Protein AF-A0A1Y3TNC3-F1 (afdb_monomer_lite)

Sequence (59 aa):
MCEVTEWIEQKGKEEKAKEVAGNLAQMGMSTEKIAQALDESVQVVRKWLGETGAVKQEL

pLDDT: mean 83.46, std 16.65, range [44.62, 96.62]

Secondary structure (DSSP, 8-state):
--HHHHHHHHHHHHHHHHHHHHHHHHTT--HHHHHHHHT--HHHHHHHTT-S-------

Structure (mmCIF, N/CA/C/O backbone):
data_AF-A0A1Y3TNC3-F1
#
_entry.id   AF-A0A1Y3TNC3-F1
#
loop_
_atom_site.group_PDB
_atom_site.id
_atom_site.type_symbol
_atom_site.label_atom_id
_atom_site.label_alt_id
_atom_site.label_comp_id
_atom_site.label_asym_id
_atom_site.label_entity_id
_atom_site.label_seq_id
_atom_site.pdbx_PDB_ins_code
_atom_site.Cartn_x
_atom_site.Cartn_y
_atom_site.Cartn_z
_atom_site.occupancy
_atom_site.B_iso_or_equiv
_atom_site.auth_seq_id
_atom_site.auth_comp_id
_atom_site.auth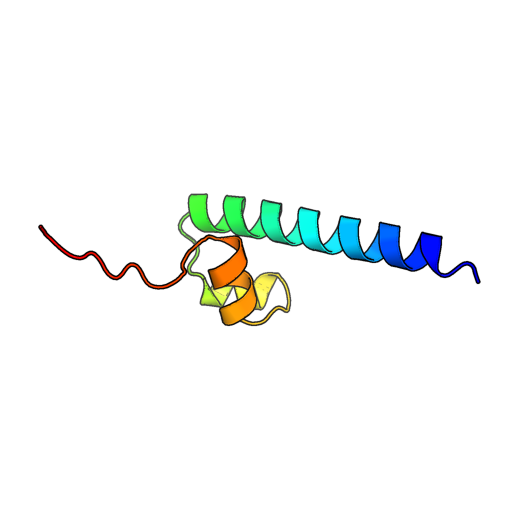_asym_id
_atom_site.auth_atom_id
_atom_site.pdbx_PDB_model_num
ATOM 1 N N . MET A 1 1 ? 14.074 -20.694 -12.880 1.00 52.06 1 MET A N 1
ATOM 2 C CA . MET A 1 1 ? 13.494 -19.340 -12.974 1.00 52.06 1 MET A CA 1
ATOM 3 C C . MET A 1 1 ? 14.305 -18.464 -12.041 1.00 52.06 1 MET A C 1
ATOM 5 O O . MET A 1 1 ? 14.620 -18.928 -10.955 1.00 52.06 1 MET A O 1
ATOM 9 N N . CYS A 1 2 ? 14.796 -17.317 -12.507 1.00 59.19 2 CYS A N 1
ATOM 10 C CA . CYS A 1 2 ? 15.698 -16.486 -11.712 1.00 59.19 2 CYS A CA 1
ATOM 11 C C . CYS A 1 2 ? 14.908 -15.773 -10.610 1.00 59.19 2 CYS A C 1
ATOM 13 O O . CYS A 1 2 ? 14.030 -14.971 -10.914 1.00 59.19 2 CYS A O 1
ATOM 15 N N . GLU A 1 3 ? 15.270 -16.020 -9.352 1.00 69.00 3 GLU A N 1
ATOM 16 C CA . GLU A 1 3 ? 14.656 -15.433 -8.146 1.00 69.00 3 GLU A CA 1
ATOM 17 C C . GLU A 1 3 ? 14.654 -13.890 -8.171 1.00 69.00 3 GLU A C 1
ATOM 19 O O . GLU A 1 3 ? 13.773 -13.230 -7.625 1.00 69.00 3 GLU A O 1
ATOM 24 N N . VAL A 1 4 ? 15.624 -13.299 -8.874 1.00 72.81 4 VAL A N 1
ATOM 25 C CA . VAL A 1 4 ? 15.774 -11.846 -9.029 1.00 72.81 4 VAL A CA 1
ATOM 26 C C . VAL A 1 4 ? 14.636 -11.230 -9.851 1.00 72.81 4 VAL A C 1
ATOM 28 O O . VAL A 1 4 ? 14.212 -10.113 -9.566 1.00 72.81 4 VAL A O 1
ATOM 31 N N . THR A 1 5 ? 14.122 -11.936 -10.861 1.00 72.00 5 THR A N 1
ATOM 32 C CA . THR A 1 5 ? 13.062 -11.405 -11.732 1.00 72.00 5 THR A CA 1
ATOM 33 C C . THR A 1 5 ? 11.731 -11.329 -10.986 1.00 72.00 5 THR A C 1
ATOM 35 O O . THR A 1 5 ? 11.073 -10.293 -11.024 1.00 72.00 5 THR A O 1
ATOM 38 N N . GLU A 1 6 ? 11.392 -12.369 -10.223 1.00 72.38 6 GLU A N 1
ATOM 39 C CA . GLU A 1 6 ? 10.168 -12.418 -9.411 1.00 72.38 6 GLU A CA 1
ATOM 40 C C . GLU A 1 6 ? 10.158 -11.327 -8.327 1.00 72.38 6 GLU A C 1
ATOM 42 O O . GLU A 1 6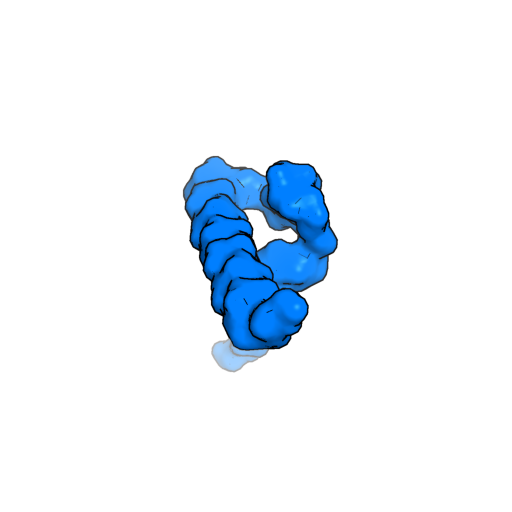 ? 9.130 -10.693 -8.080 1.00 72.38 6 GLU A O 1
ATOM 47 N N . TRP A 1 7 ? 11.320 -11.041 -7.728 1.00 72.12 7 TRP A N 1
ATOM 48 C CA . TRP A 1 7 ? 11.469 -9.971 -6.740 1.00 72.12 7 TRP A CA 1
ATOM 49 C C . TRP A 1 7 ? 11.213 -8.576 -7.331 1.00 72.12 7 TRP A C 1
ATOM 51 O O . TRP A 1 7 ? 10.494 -7.769 -6.735 1.00 72.12 7 TRP A O 1
ATOM 61 N N . ILE A 1 8 ? 11.754 -8.297 -8.523 1.00 77.19 8 ILE A N 1
ATOM 62 C CA . ILE A 1 8 ? 11.549 -7.018 -9.223 1.00 77.19 8 ILE A CA 1
ATOM 63 C C . ILE A 1 8 ? 10.070 -6.836 -9.585 1.00 77.19 8 ILE A C 1
ATOM 65 O O . ILE A 1 8 ? 9.505 -5.760 -9.380 1.00 77.19 8 ILE A O 1
ATOM 69 N N . GLU A 1 9 ? 9.421 -7.886 -10.090 1.00 80.12 9 GLU A N 1
ATOM 70 C CA . GLU A 1 9 ? 8.009 -7.833 -10.470 1.00 80.12 9 GLU A CA 1
ATOM 71 C C . GLU A 1 9 ? 7.090 -7.617 -9.265 1.00 80.12 9 GLU A C 1
ATOM 73 O O . GLU A 1 9 ? 6.152 -6.820 -9.339 1.00 80.12 9 GLU A O 1
ATOM 78 N N . GLN A 1 10 ? 7.362 -8.285 -8.143 1.00 80.62 10 GLN A N 1
ATOM 79 C CA . GLN A 1 10 ? 6.574 -8.130 -6.923 1.00 80.62 10 GLN A CA 1
ATOM 80 C C . GLN A 1 10 ? 6.712 -6.716 -6.343 1.00 80.62 10 GLN A C 1
ATOM 82 O O . GLN A 1 10 ? 5.705 -6.098 -5.994 1.00 80.62 10 GLN A O 1
ATOM 87 N N . LYS A 1 11 ? 7.929 -6.155 -6.332 1.00 80.56 11 LYS A N 1
ATOM 88 C CA . LYS A 1 11 ? 8.163 -4.767 -5.910 1.00 80.56 11 LYS A CA 1
ATOM 89 C C . LYS A 1 11 ? 7.461 -3.751 -6.805 1.00 80.56 11 LYS A C 1
ATOM 91 O O . LYS A 1 11 ? 6.845 -2.816 -6.303 1.00 80.56 11 LYS A O 1
ATOM 96 N N . GLY A 1 12 ? 7.486 -3.961 -8.120 1.00 85.75 12 GLY A N 1
ATOM 97 C CA . GLY A 1 12 ? 6.783 -3.093 -9.064 1.00 85.75 12 GLY A CA 1
ATOM 98 C C . GLY A 1 12 ? 5.260 -3.104 -8.890 1.00 85.75 12 GLY A C 1
ATOM 99 O O . GLY A 1 12 ? 4.613 -2.080 -9.106 1.00 85.75 12 GLY A O 1
ATOM 100 N N . LYS A 1 13 ? 4.675 -4.242 -8.495 1.00 87.88 13 LYS A N 1
ATOM 101 C CA . LYS A 1 13 ? 3.236 -4.350 -8.197 1.00 87.88 13 LYS A CA 1
ATOM 102 C C . LYS A 1 13 ? 2.867 -3.623 -6.902 1.00 87.88 13 LYS A C 1
ATOM 104 O O . LYS A 1 13 ? 1.889 -2.880 -6.902 1.00 87.88 13 LYS A O 1
ATOM 109 N N . GLU A 1 14 ? 3.667 -3.786 -5.848 1.00 89.69 14 GLU A N 1
ATOM 110 C CA . GLU A 1 14 ? 3.464 -3.120 -4.552 1.00 89.69 14 GLU A CA 1
ATOM 111 C C . GLU A 1 14 ? 3.506 -1.586 -4.681 1.00 89.69 14 GLU A C 1
ATOM 113 O O . GLU A 1 14 ? 2.591 -0.903 -4.221 1.00 89.69 14 GLU A O 1
ATOM 118 N N . GLU A 1 15 ? 4.509 -1.032 -5.371 1.00 91.19 15 GLU A N 1
ATOM 119 C CA . GLU A 1 15 ? 4.633 0.426 -5.545 1.00 91.19 15 GLU A CA 1
ATOM 120 C C . GLU A 1 15 ? 3.457 1.025 -6.332 1.00 91.19 15 GLU A C 1
ATOM 122 O O . GLU A 1 15 ? 2.914 2.061 -5.948 1.00 91.19 15 GLU A O 1
ATOM 127 N N . LYS A 1 16 ? 2.991 0.340 -7.386 1.00 93.12 16 LYS A N 1
ATOM 128 C CA . LYS A 1 16 ? 1.804 0.771 -8.143 1.00 93.12 16 LYS A CA 1
ATOM 129 C C . LYS A 1 16 ? 0.534 0.729 -7.297 1.00 93.12 16 LYS A C 1
ATOM 131 O O . LYS A 1 16 ? -0.269 1.655 -7.364 1.00 93.12 16 LYS A O 1
ATOM 136 N N . ALA A 1 17 ? 0.343 -0.324 -6.501 1.00 93.38 17 ALA A N 1
ATOM 137 C CA . ALA A 1 17 ? -0.814 -0.434 -5.615 1.00 93.38 17 ALA A CA 1
ATOM 138 C C . ALA A 1 17 ? -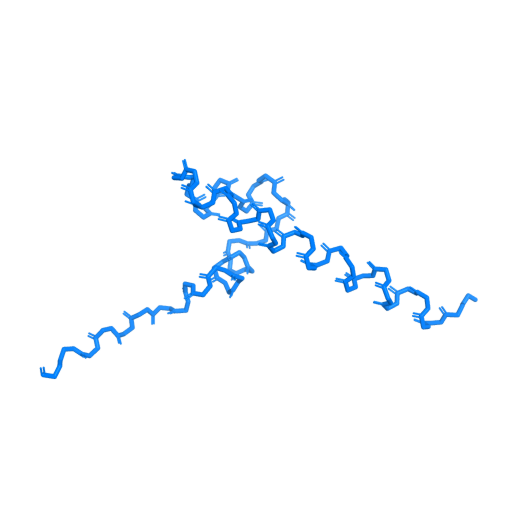0.831 0.699 -4.577 1.00 93.38 17 ALA A C 1
ATOM 140 O O . ALA A 1 17 ? -1.872 1.314 -4.343 1.00 93.38 17 ALA A O 1
ATOM 141 N N . LYS A 1 18 ? 0.338 1.043 -4.026 1.00 94.12 18 LYS A N 1
ATOM 142 C CA . LYS A 1 18 ? 0.506 2.173 -3.109 1.00 94.12 18 LYS A CA 1
ATOM 143 C C . LYS A 1 18 ? 0.181 3.522 -3.761 1.00 94.12 18 LYS A C 1
ATOM 145 O O . LYS A 1 18 ? -0.501 4.337 -3.143 1.00 94.12 18 LYS A O 1
ATOM 150 N N . GLU A 1 19 ? 0.632 3.760 -4.991 1.00 95.56 19 GLU A N 1
ATOM 151 C CA . GLU A 1 19 ? 0.308 4.984 -5.738 1.00 95.56 19 GLU A CA 1
ATOM 152 C C . GLU A 1 19 ? -1.205 5.111 -5.977 1.00 95.56 19 GLU A C 1
ATOM 154 O O . GLU A 1 19 ? -1.803 6.150 -5.690 1.00 95.56 19 GLU A O 1
ATOM 159 N N . VAL A 1 20 ? -1.849 4.029 -6.428 1.00 95.75 20 VAL A N 1
ATOM 160 C CA . VAL A 1 20 ? -3.304 3.995 -6.642 1.00 95.75 20 VAL A CA 1
ATOM 161 C C . VAL A 1 20 ? -4.058 4.224 -5.331 1.00 95.75 20 VAL A C 1
ATOM 163 O O . VAL A 1 20 ? -5.010 5.004 -5.318 1.00 95.75 20 VAL A O 1
ATOM 166 N N . ALA A 1 21 ? -3.623 3.615 -4.222 1.00 95.69 21 ALA A N 1
ATOM 167 C CA . ALA A 1 21 ? -4.205 3.857 -2.904 1.00 95.69 21 ALA A CA 1
ATOM 168 C C . ALA A 1 21 ? -4.158 5.346 -2.527 1.00 95.69 21 ALA A C 1
ATOM 170 O O . ALA A 1 21 ? -5.170 5.899 -2.096 1.00 95.69 21 ALA A O 1
ATOM 171 N N . GLY A 1 22 ? -3.012 6.005 -2.736 1.00 94.94 22 GLY A N 1
ATOM 172 C CA . GLY A 1 22 ? -2.842 7.439 -2.492 1.00 94.94 22 GLY A CA 1
ATOM 173 C C . GLY A 1 22 ? -3.805 8.293 -3.314 1.00 94.94 22 GLY A C 1
ATOM 174 O O . GLY A 1 22 ? -4.509 9.136 -2.758 1.00 94.94 22 GLY A O 1
ATOM 175 N N . ASN A 1 23 ? -3.907 8.022 -4.616 1.00 96.62 23 ASN A N 1
ATOM 176 C CA . ASN A 1 23 ? -4.812 8.745 -5.510 1.00 96.62 23 ASN A CA 1
ATOM 177 C C . ASN A 1 23 ? -6.285 8.574 -5.097 1.00 96.62 23 ASN A C 1
ATOM 179 O O . ASN A 1 23 ? -7.035 9.548 -5.045 1.00 96.62 23 ASN A O 1
ATOM 183 N N . LEU A 1 24 ? -6.709 7.354 -4.748 1.00 95.69 24 LEU A N 1
ATOM 184 C CA . LEU A 1 24 ? -8.079 7.090 -4.295 1.00 95.69 24 LEU A CA 1
ATOM 185 C C . LEU A 1 24 ? -8.392 7.784 -2.962 1.00 95.69 24 LEU A C 1
ATOM 187 O O . LEU A 1 24 ? -9.484 8.333 -2.800 1.00 95.69 24 LEU A O 1
ATOM 191 N N . ALA A 1 25 ? -7.435 7.812 -2.033 1.00 95.25 25 ALA A N 1
ATOM 192 C CA . ALA A 1 25 ? -7.573 8.544 -0.777 1.00 95.25 25 ALA A CA 1
ATOM 193 C C . ALA A 1 25 ? -7.705 10.056 -1.023 1.00 95.25 25 ALA A C 1
ATOM 195 O O . ALA A 1 25 ? -8.574 10.703 -0.440 1.00 95.25 25 ALA A O 1
ATOM 196 N N . GLN A 1 26 ? -6.920 10.618 -1.950 1.00 93.69 26 GLN A N 1
ATOM 197 C CA . GLN A 1 26 ? -7.036 12.023 -2.367 1.00 93.69 26 GLN A CA 1
ATOM 198 C C . GLN A 1 26 ? -8.389 12.344 -3.016 1.00 93.69 26 GLN A C 1
ATOM 200 O O . GLN A 1 26 ? -8.884 13.460 -2.880 1.00 93.69 26 GLN A O 1
ATOM 205 N N . MET A 1 27 ? -9.023 11.366 -3.669 1.00 94.75 27 MET A N 1
ATOM 206 C CA . MET A 1 27 ? -10.390 11.479 -4.194 1.00 94.75 27 MET A CA 1
ATOM 207 C C . MET A 1 27 ? -11.477 11.336 -3.111 1.00 94.75 27 MET A C 1
ATOM 209 O O . MET A 1 27 ? -12.666 11.359 -3.430 1.00 94.75 2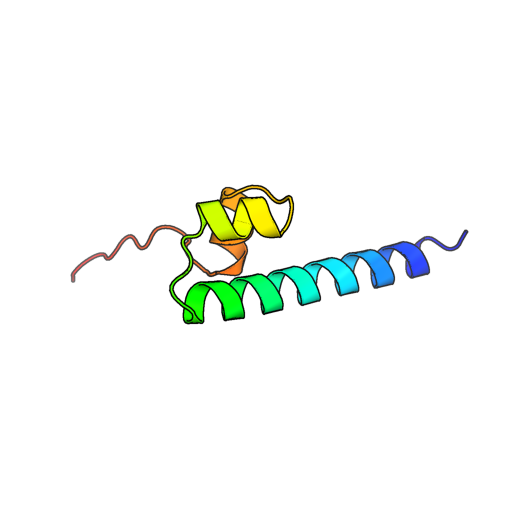7 MET A O 1
ATOM 213 N N . GLY A 1 28 ? -11.098 11.190 -1.838 1.00 93.44 28 GLY A N 1
ATOM 214 C CA . GLY A 1 28 ? -12.019 11.080 -0.706 1.00 93.44 28 GLY A CA 1
ATOM 215 C C . GLY A 1 28 ? -12.586 9.675 -0.491 1.00 93.44 28 GLY A C 1
ATOM 216 O O . GLY A 1 28 ? -13.588 9.515 0.208 1.00 93.44 28 GLY A O 1
ATOM 217 N N . MET A 1 29 ? -11.984 8.646 -1.092 1.00 95.81 29 MET A N 1
ATOM 218 C CA . MET A 1 29 ? -12.370 7.262 -0.835 1.00 95.81 29 MET A CA 1
ATOM 219 C C . MET A 1 29 ? -11.856 6.808 0.539 1.00 95.81 29 MET A C 1
ATOM 221 O O . MET A 1 29 ? -10.732 7.126 0.919 1.00 95.81 29 MET A O 1
ATOM 225 N N . SER A 1 30 ? -12.670 6.057 1.290 1.00 95.50 30 SER A N 1
ATOM 226 C CA . SER A 1 30 ? -12.252 5.537 2.598 1.00 95.50 30 SER A CA 1
ATOM 227 C C . SER A 1 30 ? -11.265 4.380 2.458 1.00 95.50 30 SER A C 1
ATOM 229 O O . SER A 1 30 ? -11.338 3.598 1.505 1.00 95.50 30 SER A O 1
ATOM 231 N N . THR A 1 31 ? -10.389 4.226 3.447 1.00 94.88 31 THR A N 1
ATOM 232 C CA . THR A 1 31 ? -9.355 3.186 3.494 1.00 94.88 31 THR A CA 1
ATOM 233 C C . THR A 1 31 ? -9.921 1.773 3.317 1.00 94.88 31 THR A C 1
ATOM 235 O O . THR A 1 31 ? -9.305 0.944 2.654 1.00 94.88 31 THR A O 1
ATOM 238 N N . GLU A 1 32 ? -11.123 1.493 3.827 1.00 96.12 32 GLU A N 1
ATOM 239 C CA . GLU A 1 32 ? -11.806 0.202 3.665 1.00 96.12 32 GLU A CA 1
ATOM 240 C C . GLU A 1 32 ? -12.230 -0.064 2.215 1.00 96.12 32 GLU A C 1
ATOM 242 O O . GLU A 1 32 ? -12.084 -1.181 1.723 1.00 96.12 32 GLU A O 1
ATOM 247 N N . LYS A 1 33 ? -12.726 0.961 1.510 1.00 96.62 33 LYS A N 1
ATOM 248 C CA . LYS A 1 33 ? -13.098 0.844 0.093 1.00 96.62 33 LYS A CA 1
ATOM 249 C C . LYS A 1 33 ? -11.869 0.713 -0.798 1.00 96.62 33 LYS A C 1
ATOM 251 O O . LYS A 1 33 ? -11.905 -0.030 -1.772 1.00 96.62 33 LYS A O 1
ATOM 256 N N . ILE A 1 34 ? -10.784 1.401 -0.449 1.00 96.44 34 ILE A N 1
ATOM 257 C CA . ILE A 1 34 ? -9.502 1.289 -1.151 1.00 96.44 34 ILE A CA 1
ATOM 258 C C . ILE A 1 34 ? -8.932 -0.123 -0.985 1.00 96.44 34 ILE A C 1
ATOM 260 O O . ILE A 1 34 ? -8.538 -0.737 -1.969 1.00 96.44 34 ILE A O 1
ATOM 264 N N . ALA A 1 35 ? -8.950 -0.661 0.236 1.00 96.00 35 ALA A N 1
ATOM 265 C CA . ALA A 1 35 ? -8.541 -2.034 0.527 1.00 96.00 35 ALA A CA 1
ATOM 266 C C . ALA A 1 35 ? -9.344 -3.054 -0.287 1.00 96.00 35 ALA A C 1
ATOM 268 O O . ALA A 1 35 ? -8.765 -3.917 -0.938 1.00 96.00 35 ALA A O 1
ATOM 269 N N . GLN A 1 36 ? -10.668 -2.887 -0.347 1.00 96.25 36 GLN A N 1
ATOM 270 C CA . GLN A 1 36 ? -11.524 -3.713 -1.194 1.00 96.25 36 GLN A CA 1
ATOM 271 C C . GLN A 1 36 ? -11.181 -3.586 -2.689 1.00 96.25 36 GLN A C 1
ATOM 273 O O . GLN A 1 36 ? -11.174 -4.587 -3.397 1.00 96.25 36 GLN A O 1
ATOM 278 N N . ALA A 1 37 ? -10.913 -2.374 -3.182 1.00 94.94 37 ALA A N 1
ATOM 279 C CA . ALA A 1 37 ? -10.610 -2.132 -4.593 1.00 94.94 37 ALA A CA 1
ATOM 280 C C . ALA A 1 37 ? -9.244 -2.691 -5.026 1.00 94.94 37 ALA A C 1
ATOM 282 O O . ALA A 1 37 ? -9.076 -3.049 -6.191 1.00 94.94 37 ALA A O 1
ATOM 283 N N . LEU A 1 38 ? -8.283 -2.752 -4.103 1.00 92.56 38 LEU A N 1
ATOM 284 C CA . LEU A 1 38 ? -6.932 -3.263 -4.340 1.00 92.56 38 LEU A CA 1
ATOM 285 C C . LEU A 1 38 ? -6.761 -4.738 -3.951 1.00 92.56 38 LEU A C 1
ATOM 287 O O . LEU A 1 38 ? -5.662 -5.258 -4.108 1.00 92.56 38 LEU A O 1
ATOM 291 N N . ASP A 1 39 ? -7.829 -5.392 -3.477 1.00 94.50 39 ASP A N 1
ATOM 292 C CA . ASP A 1 39 ? -7.810 -6.753 -2.917 1.00 94.50 39 ASP A CA 1
ATOM 293 C C . ASP A 1 39 ? -6.724 -6.932 -1.840 1.00 94.50 39 ASP A C 1
ATOM 295 O O . ASP A 1 39 ? -5.985 -7.912 -1.795 1.00 94.50 39 ASP 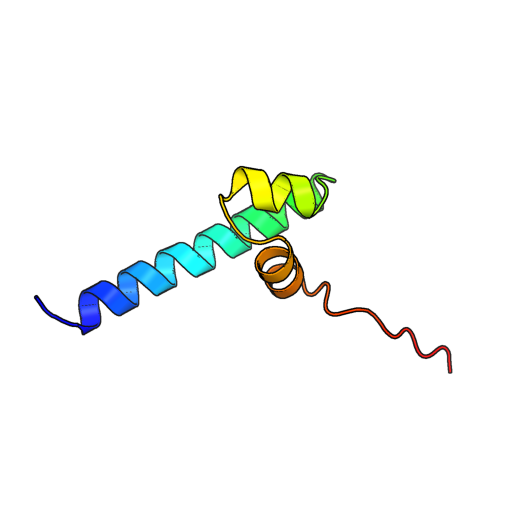A O 1
ATOM 299 N N . GLU A 1 40 ? -6.607 -5.930 -0.971 1.00 94.31 40 GLU A N 1
ATOM 300 C CA . GLU A 1 40 ? -5.580 -5.848 0.060 1.00 94.31 40 GLU A CA 1
ATOM 301 C C . GLU A 1 40 ? -6.187 -5.678 1.447 1.00 94.31 40 GLU A C 1
ATOM 303 O O . GLU A 1 40 ? -7.341 -5.285 1.628 1.00 94.31 40 GLU A O 1
ATOM 308 N N . SER A 1 41 ? -5.389 -5.949 2.478 1.00 95.50 41 SER A N 1
ATOM 309 C CA . SER A 1 41 ? -5.828 -5.703 3.851 1.00 95.50 41 SER A CA 1
ATOM 310 C C . SER A 1 41 ? -5.920 -4.205 4.139 1.00 95.50 41 SER A C 1
ATOM 312 O O . SER A 1 41 ? -5.016 -3.430 3.822 1.00 95.50 41 SER A O 1
ATOM 314 N N . VAL A 1 42 ? -6.955 -3.799 4.880 1.00 94.38 42 VAL A N 1
ATOM 315 C CA . VAL A 1 42 ? -7.087 -2.427 5.401 1.00 94.38 42 VAL A CA 1
ATOM 316 C C . VAL A 1 42 ? -5.823 -1.994 6.151 1.00 94.38 42 VAL A C 1
ATOM 318 O O . VAL A 1 42 ? -5.407 -0.847 6.041 1.00 94.38 42 VAL A O 1
ATOM 321 N N . GLN A 1 43 ? -5.163 -2.900 6.879 1.00 94.56 43 GLN A N 1
ATOM 322 C CA . GLN A 1 43 ? -3.923 -2.582 7.596 1.00 94.56 43 GLN A CA 1
ATOM 323 C C . GLN A 1 43 ? -2.758 -2.253 6.652 1.00 94.56 43 GLN A C 1
ATOM 325 O O . GLN A 1 43 ? -1.955 -1.369 6.957 1.00 94.56 43 GLN A O 1
ATOM 330 N N . VAL A 1 44 ? -2.675 -2.937 5.509 1.00 93.88 44 VAL A N 1
ATOM 331 C CA . VAL A 1 44 ? -1.661 -2.689 4.476 1.00 93.88 44 VAL A CA 1
ATOM 332 C C . VAL A 1 44 ? -1.897 -1.321 3.845 1.00 93.88 44 VAL A C 1
ATOM 334 O O . VAL A 1 44 ? -0.981 -0.501 3.807 1.00 93.88 44 VAL A O 1
ATOM 337 N N . VAL A 1 45 ? -3.143 -1.017 3.473 1.00 94.50 45 VAL A N 1
ATOM 338 C CA . VAL A 1 45 ? -3.510 0.292 2.916 1.00 94.50 45 VAL A CA 1
ATOM 339 C C . VAL A 1 45 ? -3.266 1.418 3.924 1.00 94.50 45 VAL A C 1
ATOM 341 O O . VAL A 1 45 ? -2.672 2.431 3.565 1.00 94.50 45 VAL A O 1
ATOM 344 N N . ARG A 1 46 ? -3.607 1.233 5.208 1.00 94.12 46 ARG A N 1
ATOM 345 C CA . ARG A 1 46 ? -3.277 2.201 6.275 1.00 94.12 46 ARG A CA 1
ATOM 346 C C . ARG A 1 46 ? -1.782 2.483 6.346 1.00 94.12 46 ARG A C 1
ATOM 348 O O . ARG A 1 46 ? -1.371 3.637 6.422 1.00 94.12 46 ARG A O 1
ATOM 355 N N . LYS A 1 47 ? -0.957 1.435 6.295 1.00 93.19 47 LYS A N 1
ATOM 356 C CA . LYS A 1 47 ? 0.504 1.568 6.294 1.00 93.19 47 LYS A CA 1
ATOM 357 C C . LYS A 1 47 ? 0.996 2.334 5.063 1.00 93.19 47 LYS A C 1
ATOM 359 O O . LYS A 1 47 ? 1.876 3.180 5.195 1.00 93.19 47 LYS A O 1
ATOM 364 N N . TRP A 1 48 ? 0.441 2.059 3.885 1.00 93.81 48 TRP A N 1
ATOM 365 C CA . TRP A 1 48 ? 0.779 2.755 2.640 1.00 93.81 48 TRP A CA 1
ATOM 366 C C . TRP A 1 48 ? 0.416 4.236 2.661 1.00 93.81 48 TRP A C 1
ATOM 368 O O . TRP A 1 48 ? 1.228 5.057 2.235 1.00 93.81 48 TRP A O 1
ATOM 378 N N . LEU A 1 49 ? -0.760 4.564 3.195 1.00 91.88 49 LEU A N 1
ATOM 379 C CA . LEU A 1 49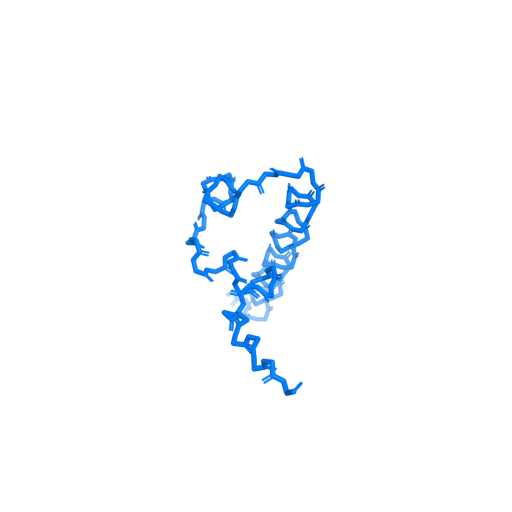 ? -1.264 5.931 3.330 1.00 91.88 49 LEU A CA 1
ATOM 380 C C . LEU A 1 49 ? -0.621 6.707 4.490 1.00 91.88 49 LEU A C 1
ATOM 382 O O . LEU A 1 49 ? -0.902 7.888 4.667 1.00 91.88 49 LEU A O 1
ATOM 386 N N . GLY A 1 50 ? 0.244 6.069 5.286 1.00 86.81 50 GLY A N 1
ATOM 387 C CA . GLY A 1 50 ? 0.838 6.705 6.462 1.00 86.81 50 GLY A CA 1
ATOM 388 C C . GLY A 1 50 ? -0.165 6.930 7.598 1.00 86.81 50 GLY A C 1
ATOM 389 O O . GLY A 1 50 ? 0.118 7.684 8.524 1.00 86.81 50 GLY A O 1
ATOM 390 N N . GLU A 1 51 ? -1.307 6.234 7.583 1.00 78.06 51 GLU A N 1
ATOM 391 C CA . GLU A 1 51 ? -2.308 6.199 8.660 1.00 78.06 51 GLU A CA 1
ATOM 392 C C . GLU A 1 51 ? -1.839 5.330 9.844 1.00 78.06 51 GLU A C 1
ATOM 394 O O . GLU A 1 51 ? -2.625 4.657 10.517 1.00 78.06 51 GLU A O 1
ATOM 399 N N . THR A 1 52 ? -0.533 5.315 10.118 1.00 59.50 52 THR A N 1
ATOM 400 C CA . THR A 1 52 ? -0.004 4.865 11.404 1.00 59.50 52 THR A CA 1
ATOM 401 C C . THR A 1 52 ? -0.575 5.792 12.457 1.00 59.50 52 THR A C 1
ATOM 403 O O . THR A 1 52 ? -0.234 6.972 12.458 1.00 59.50 52 THR A O 1
ATOM 406 N N . GLY A 1 53 ? -1.490 5.258 13.275 1.00 53.38 53 GLY A N 1
ATOM 407 C CA . GLY A 1 53 ? -2.296 5.990 14.247 1.00 53.38 53 GLY A CA 1
ATOM 408 C C . GLY A 1 53 ? -1.579 7.223 14.769 1.00 53.38 53 GLY A C 1
ATOM 409 O O . GLY A 1 53 ? -0.606 7.113 15.514 1.00 53.38 53 GLY A O 1
ATOM 410 N N . ALA A 1 54 ? -2.052 8.389 14.334 1.00 48.88 54 ALA A N 1
ATOM 411 C CA . ALA A 1 54 ? -1.623 9.649 14.885 1.00 48.88 54 ALA A CA 1
ATOM 412 C C . ALA A 1 54 ? -2.018 9.645 16.365 1.00 48.88 54 ALA A C 1
ATOM 414 O O . ALA A 1 54 ? -3.119 10.049 16.736 1.00 48.88 54 ALA A O 1
ATOM 415 N N . VAL A 1 55 ? -1.101 9.199 17.221 1.00 49.88 55 VAL A N 1
ATOM 416 C CA . VAL A 1 55 ? -0.966 9.759 18.555 1.00 49.88 55 VAL A CA 1
ATOM 417 C C . VAL A 1 55 ? -0.574 11.211 18.302 1.00 49.88 55 VAL A C 1
ATOM 419 O O . VAL A 1 55 ? 0.601 11.559 18.228 1.00 49.88 55 VAL A O 1
ATOM 422 N N . LYS A 1 56 ? -1.574 12.063 18.068 1.00 45.19 56 LYS A N 1
ATOM 423 C CA . LYS A 1 56 ? -1.420 13.497 18.264 1.00 45.19 56 LYS A CA 1
ATOM 424 C C . LYS A 1 56 ? -1.218 13.665 19.770 1.00 45.19 56 LYS A C 1
ATOM 426 O O . LYS A 1 56 ? -2.184 13.798 20.508 1.00 45.19 56 LYS A O 1
ATOM 431 N N . GLN A 1 57 ? 0.026 13.548 20.237 1.00 46.28 57 GLN A N 1
ATOM 432 C CA . GLN A 1 57 ? 0.418 14.204 21.477 1.00 46.28 57 GLN A CA 1
ATOM 433 C C . GLN A 1 57 ? 0.307 15.697 21.187 1.00 46.28 57 GLN A C 1
ATOM 435 O O . GLN A 1 57 ? 1.156 16.276 20.512 1.00 46.28 57 GLN A O 1
ATOM 440 N N . GLU A 1 58 ? -0.807 16.277 21.613 1.00 47.34 58 GLU A N 1
ATOM 441 C CA . GLU A 1 58 ? -0.898 17.709 21.850 1.00 47.34 58 GLU A CA 1
ATOM 442 C C . GLU A 1 58 ? 0.133 18.031 22.946 1.00 47.34 58 GLU A C 1
ATOM 444 O O . GLU A 1 58 ? 0.084 17.454 24.036 1.00 47.34 58 GLU A O 1
ATOM 449 N N . LEU A 1 59 ? 1.126 18.852 22.596 1.00 44.62 59 LEU A N 1
ATOM 450 C CA . LEU A 1 59 ? 2.068 19.497 23.515 1.00 44.62 59 LEU A CA 1
ATOM 451 C C . LEU A 1 59 ? 1.545 20.894 23.842 1.00 44.62 59 LEU A C 1
ATOM 453 O O . LEU A 1 59 ? 1.092 21.569 22.888 1.00 44.62 59 LEU A O 1
#

Foldseek 3Di:
DDPVVVVVVVVVLLVVLLVVLCVCVVVVHDLVVSCVVSVHDSVSSCVSNVVPPPPPPDD

Radius of gyration: 14.37 Å; chains: 1; bounding box: 29×39×36 Å